Protein AF-A0A818QET3-F1 (afdb_monomer_lite)

Structure (mmCIF, N/CA/C/O backbone):
data_AF-A0A818QET3-F1
#
_entry.id   AF-A0A818QET3-F1
#
loop_
_atom_site.group_PDB
_atom_site.id
_atom_site.type_symbol
_atom_site.label_atom_id
_atom_site.label_alt_id
_atom_site.label_comp_id
_atom_site.label_asym_id
_atom_site.label_entity_id
_atom_site.label_seq_id
_atom_site.pdbx_PDB_ins_code
_atom_site.Cartn_x
_atom_site.Cartn_y
_atom_site.Cartn_z
_atom_site.occupancy
_atom_site.B_iso_or_equiv
_atom_site.auth_seq_id
_atom_site.auth_comp_id
_atom_site.auth_asym_id
_atom_site.auth_atom_id
_atom_site.pdbx_PDB_model_num
ATOM 1 N N . LEU A 1 1 ? 8.845 -6.941 5.788 1.00 63.31 1 LEU A N 1
ATOM 2 C CA . LEU A 1 1 ? 7.573 -6.864 5.031 1.00 63.31 1 LEU A CA 1
ATOM 3 C C . LEU A 1 1 ? 7.586 -7.788 3.813 1.00 63.31 1 LEU A C 1
ATOM 5 O O . LEU A 1 1 ? 6.820 -8.734 3.821 1.00 63.31 1 LEU A O 1
ATOM 9 N N . LYS A 1 2 ? 8.495 -7.595 2.843 1.00 68.19 2 LYS A N 1
ATOM 10 C CA . LYS A 1 2 ? 8.626 -8.420 1.622 1.00 68.19 2 LYS A CA 1
ATOM 11 C C . LYS A 1 2 ? 8.492 -9.937 1.846 1.00 68.19 2 LYS A C 1
ATOM 13 O O . LYS A 1 2 ? 7.586 -10.542 1.293 1.00 68.19 2 LYS A O 1
ATOM 18 N N . ALA A 1 3 ? 9.342 -10.521 2.695 1.00 73.62 3 ALA A N 1
ATOM 19 C CA . ALA A 1 3 ? 9.325 -11.963 2.973 1.00 73.62 3 ALA A CA 1
ATOM 20 C C . ALA A 1 3 ? 7.967 -12.448 3.509 1.00 73.62 3 ALA A C 1
ATOM 22 O O . ALA A 1 3 ? 7.443 -13.450 3.048 1.00 73.62 3 ALA A O 1
ATOM 23 N N . LYS A 1 4 ? 7.358 -11.672 4.411 1.00 73.44 4 LYS A N 1
ATOM 24 C CA . LYS A 1 4 ? 6.066 -11.997 5.019 1.00 73.44 4 LYS A CA 1
ATOM 25 C C . LYS A 1 4 ? 4.918 -11.931 4.010 1.00 73.44 4 LYS A C 1
ATOM 27 O O . LYS A 1 4 ? 4.001 -12.731 4.069 1.00 73.44 4 LYS A O 1
ATOM 32 N N . VAL A 1 5 ? 4.973 -10.994 3.067 1.00 73.69 5 VAL A N 1
ATOM 33 C CA . VAL A 1 5 ? 3.956 -10.847 2.014 1.00 73.69 5 VAL A CA 1
ATOM 34 C C . VAL A 1 5 ? 4.007 -12.035 1.041 1.00 73.69 5 VAL A C 1
ATOM 36 O O . VAL A 1 5 ? 2.963 -12.588 0.711 1.00 73.69 5 VAL A O 1
ATOM 39 N N . ILE A 1 6 ? 5.209 -12.489 0.671 1.00 77.19 6 ILE A N 1
ATOM 40 C CA . ILE A 1 6 ? 5.411 -13.685 -0.168 1.00 77.19 6 ILE A CA 1
ATOM 41 C C . ILE A 1 6 ? 4.989 -14.963 0.572 1.00 77.19 6 ILE A C 1
ATOM 43 O O . ILE A 1 6 ? 4.293 -15.796 0.006 1.00 77.19 6 ILE A O 1
ATOM 47 N N . GLU A 1 7 ? 5.353 -15.098 1.850 1.00 81.31 7 GLU A N 1
ATOM 48 C CA . GLU A 1 7 ? 4.953 -16.228 2.705 1.00 81.31 7 GLU A CA 1
ATOM 49 C C . GLU A 1 7 ? 3.424 -16.357 2.828 1.00 81.31 7 GLU A C 1
ATOM 51 O O . GLU A 1 7 ? 2.898 -17.462 2.901 1.00 81.31 7 GLU A O 1
ATOM 56 N N . ASN A 1 8 ? 2.698 -15.236 2.775 1.00 76.56 8 ASN A N 1
ATOM 57 C CA . ASN A 1 8 ? 1.232 -15.210 2.764 1.00 76.56 8 ASN A CA 1
ATOM 58 C C . ASN A 1 8 ? 0.627 -15.394 1.352 1.00 76.56 8 ASN A C 1
ATOM 60 O O . ASN A 1 8 ? -0.566 -15.174 1.161 1.00 76.56 8 ASN A O 1
ATOM 64 N N . GLY A 1 9 ? 1.431 -15.794 0.359 1.00 79.81 9 GLY A N 1
ATOM 65 C CA . GLY A 1 9 ? 0.973 -16.177 -0.980 1.00 79.81 9 GLY A CA 1
ATOM 66 C C . GLY A 1 9 ? 0.872 -15.037 -1.997 1.00 79.81 9 GLY A C 1
ATOM 67 O O . GLY A 1 9 ? 0.312 -15.231 -3.074 1.00 79.81 9 GLY A O 1
ATOM 68 N N . PHE A 1 10 ? 1.396 -13.846 -1.697 1.00 75.81 10 PHE A N 1
ATOM 69 C CA . PHE A 1 10 ? 1.368 -12.736 -2.649 1.00 75.81 10 PHE A CA 1
ATOM 70 C C . PHE A 1 10 ? 2.413 -12.920 -3.758 1.00 75.81 10 PHE A C 1
ATOM 72 O O . PHE A 1 10 ? 3.614 -12.997 -3.489 1.00 75.81 10 PHE A O 1
ATOM 79 N N . ILE A 1 11 ? 1.957 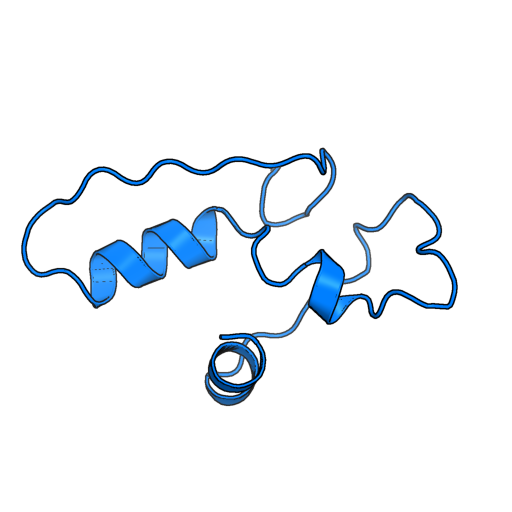-12.916 -5.011 1.00 79.25 11 ILE A N 1
ATOM 80 C CA . ILE A 1 11 ? 2.804 -13.028 -6.203 1.00 79.25 11 ILE A CA 1
ATOM 81 C C . ILE A 1 11 ? 2.918 -11.653 -6.859 1.00 79.25 11 ILE A C 1
ATOM 83 O O . ILE A 1 11 ? 1.920 -11.006 -7.177 1.00 79.25 11 ILE A O 1
ATOM 87 N N . PHE A 1 12 ? 4.151 -11.196 -7.066 1.00 76.00 12 PHE A N 1
ATOM 88 C CA . PHE A 1 12 ? 4.414 -9.929 -7.736 1.00 76.00 12 PHE A CA 1
ATOM 89 C C . PHE A 1 12 ? 4.240 -10.069 -9.253 1.00 76.00 12 PHE A C 1
ATOM 91 O O . PHE A 1 12 ? 4.952 -10.839 -9.891 1.00 76.00 12 PHE A O 1
ATOM 98 N N . ASP A 1 13 ? 3.335 -9.280 -9.834 1.00 75.50 13 ASP A N 1
ATOM 99 C CA . ASP A 1 13 ? 3.160 -9.189 -11.285 1.00 75.50 13 ASP A CA 1
ATOM 100 C C . ASP A 1 13 ? 4.122 -8.152 -11.885 1.00 75.50 13 ASP A C 1
ATOM 102 O O . ASP A 1 13 ? 4.030 -6.950 -11.611 1.00 75.50 13 ASP A O 1
ATOM 106 N N . SER A 1 14 ? 5.062 -8.629 -12.700 1.00 72.75 14 SER A N 1
ATOM 107 C CA . SER A 1 14 ? 6.069 -7.813 -13.378 1.00 72.75 14 SER A CA 1
ATOM 108 C C . SER A 1 14 ? 5.624 -7.277 -14.739 1.00 72.75 14 SER A C 1
ATOM 110 O O . SER A 1 14 ? 6.314 -6.422 -15.294 1.00 72.75 14 SER A O 1
ATOM 112 N N . SER A 1 15 ? 4.477 -7.716 -15.270 1.00 73.19 15 SER A N 1
ATOM 113 C CA . SER A 1 15 ? 4.002 -7.339 -16.612 1.00 73.19 15 SER A CA 1
ATOM 114 C C . SER A 1 15 ? 3.744 -5.834 -16.774 1.00 73.19 15 SER A C 1
ATOM 116 O O . SER A 1 15 ? 3.827 -5.293 -17.873 1.00 73.19 15 SER A O 1
ATOM 118 N N . TRP A 1 16 ? 3.509 -5.132 -15.663 1.00 64.75 16 TRP A N 1
ATOM 119 C CA . TRP A 1 16 ? 3.226 -3.693 -15.620 1.00 64.75 16 TRP A CA 1
ATOM 120 C C . TRP A 1 16 ? 4.476 -2.812 -15.514 1.00 64.75 16 TRP A C 1
ATOM 122 O O . TRP A 1 16 ? 4.372 -1.584 -15.445 1.00 64.75 16 TRP A O 1
ATOM 132 N N . ILE A 1 17 ? 5.665 -3.416 -15.473 1.00 68.12 17 ILE A N 1
ATOM 133 C CA . ILE A 1 17 ? 6.934 -2.701 -15.345 1.00 68.12 17 ILE A CA 1
ATOM 134 C C . ILE A 1 17 ? 7.363 -2.228 -16.734 1.00 68.12 17 ILE A C 1
ATOM 136 O O . ILE A 1 17 ? 8.043 -2.925 -17.476 1.00 68.12 17 ILE A O 1
ATOM 140 N N . THR A 1 18 ? 6.958 -1.010 -17.090 1.00 61.50 18 THR A N 1
ATOM 141 C CA . THR A 1 18 ? 7.250 -0.414 -18.405 1.00 61.50 18 THR A CA 1
ATOM 142 C C . THR A 1 18 ? 8.636 0.224 -18.504 1.00 61.50 18 THR A C 1
ATOM 144 O O . THR A 1 18 ? 9.098 0.526 -19.602 1.00 61.50 18 THR A O 1
ATOM 147 N N . ARG A 1 19 ? 9.319 0.445 -17.373 1.00 62.84 19 ARG A N 1
ATOM 148 C CA . ARG A 1 19 ? 10.680 0.997 -17.327 1.00 62.84 19 ARG A CA 1
ATOM 149 C C . ARG A 1 19 ? 11.656 -0.103 -16.940 1.00 62.84 19 ARG A C 1
ATOM 151 O O . ARG A 1 19 ? 11.467 -0.706 -15.886 1.00 62.84 19 ARG A O 1
ATOM 158 N N . SER A 1 20 ? 12.720 -0.293 -17.726 1.00 62.06 2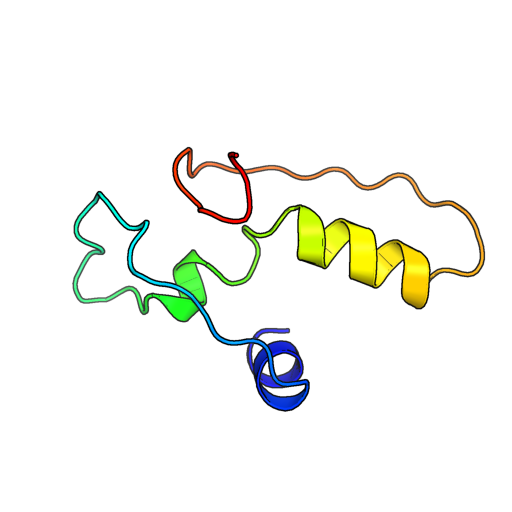0 SER A N 1
ATOM 159 C CA . SER A 1 20 ? 13.836 -1.161 -17.335 1.00 62.06 20 SER A CA 1
ATOM 160 C C . SER A 1 20 ? 14.300 -0.777 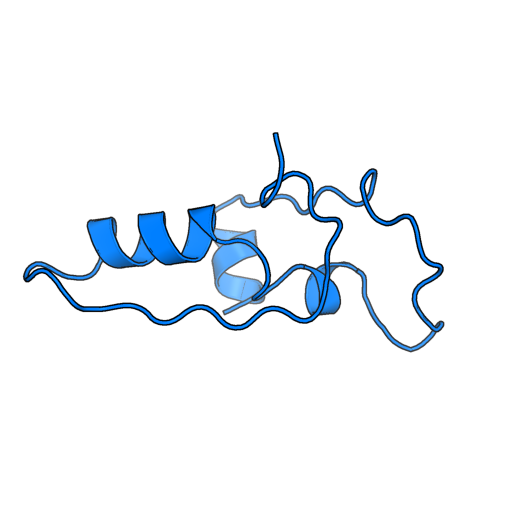-15.937 1.00 62.06 20 SER A C 1
ATOM 162 O O . SER A 1 20 ? 14.729 0.356 -15.693 1.00 62.06 20 SER A O 1
ATOM 164 N N . LEU A 1 21 ? 14.148 -1.707 -15.000 1.00 66.56 21 LEU A N 1
ATOM 165 C CA . LEU A 1 21 ? 14.754 -1.569 -13.690 1.00 66.56 21 LEU A CA 1
ATOM 166 C C . LEU A 1 21 ? 16.265 -1.605 -13.907 1.00 66.56 21 LEU A C 1
ATOM 168 O O . LEU A 1 21 ? 16.753 -2.437 -14.669 1.00 66.56 21 LEU A O 1
ATOM 172 N N . ASN A 1 22 ? 17.005 -0.697 -13.269 1.00 63.88 22 ASN A N 1
ATOM 173 C CA . ASN A 1 22 ? 18.460 -0.831 -13.225 1.00 63.88 22 ASN A CA 1
ATOM 174 C C . ASN A 1 22 ? 18.798 -2.241 -12.726 1.00 63.88 22 ASN A C 1
ATOM 176 O O . ASN A 1 22 ? 18.121 -2.729 -11.821 1.00 63.88 22 ASN A O 1
ATOM 180 N N . GLU A 1 23 ? 19.857 -2.845 -13.261 1.00 61.72 23 GLU A N 1
ATOM 181 C CA . GLU A 1 23 ? 20.283 -4.227 -12.970 1.00 61.72 23 GLU A CA 1
ATOM 182 C C . GLU A 1 23 ? 20.374 -4.529 -11.461 1.00 61.72 23 GLU A C 1
ATOM 184 O O . GLU A 1 23 ? 20.120 -5.644 -11.015 1.00 61.72 23 GLU A O 1
ATOM 189 N N . ASN A 1 24 ? 20.616 -3.499 -10.647 1.00 63.47 24 ASN A N 1
ATOM 190 C CA . ASN A 1 24 ? 20.738 -3.596 -9.192 1.00 63.47 24 ASN A CA 1
ATOM 191 C C . ASN A 1 24 ? 19.396 -3.597 -8.428 1.00 63.47 24 ASN A C 1
ATOM 193 O O . ASN A 1 24 ? 19.395 -3.677 -7.199 1.00 63.47 24 ASN A O 1
ATOM 197 N N . LYS A 1 25 ? 18.246 -3.445 -9.098 1.00 65.62 25 LYS A N 1
ATOM 198 C CA . LYS A 1 25 ? 16.923 -3.386 -8.454 1.00 65.62 25 LYS A CA 1
ATOM 199 C C . LYS A 1 25 ? 16.086 -4.612 -8.798 1.00 65.62 25 LYS A C 1
ATOM 201 O O . LYS A 1 25 ? 15.528 -4.713 -9.885 1.00 65.62 25 LYS A O 1
ATOM 206 N N . ALA A 1 26 ? 15.908 -5.491 -7.813 1.00 74.00 26 ALA A N 1
ATOM 207 C CA . ALA A 1 26 ? 14.954 -6.589 -7.910 1.00 74.00 26 ALA A CA 1
ATOM 208 C C . ALA A 1 26 ? 13.518 -6.055 -8.050 1.00 74.00 26 ALA A C 1
ATOM 210 O O . ALA A 1 26 ? 13.103 -5.171 -7.295 1.00 74.00 26 ALA A O 1
ATOM 211 N N . ILE A 1 27 ? 12.748 -6.643 -8.969 1.00 72.31 27 ILE A N 1
ATOM 212 C CA . ILE A 1 27 ? 11.332 -6.329 -9.225 1.00 72.31 27 ILE A CA 1
ATOM 213 C C . ILE A 1 27 ? 10.525 -6.284 -7.928 1.00 72.31 27 ILE A C 1
ATOM 215 O O . ILE A 1 27 ? 9.818 -5.318 -7.651 1.00 72.31 27 ILE A O 1
ATOM 219 N N . GLU A 1 28 ? 10.694 -7.293 -7.083 1.00 72.06 28 GLU A N 1
ATOM 220 C CA . GLU A 1 28 ? 9.987 -7.388 -5.811 1.00 72.06 28 GLU A CA 1
ATOM 221 C C . GLU A 1 28 ? 10.320 -6.224 -4.872 1.00 72.06 28 GLU A C 1
ATOM 223 O O . GLU A 1 28 ? 9.455 -5.774 -4.137 1.00 72.06 28 GLU A O 1
ATOM 228 N N . SER A 1 29 ? 11.554 -5.708 -4.892 1.00 72.94 29 SER A N 1
ATOM 229 C CA . SER A 1 29 ? 11.942 -4.553 -4.071 1.00 72.94 29 SER A CA 1
ATOM 230 C C . SER A 1 29 ? 11.336 -3.247 -4.585 1.00 72.94 29 SER A C 1
ATOM 232 O O . SER A 1 29 ? 11.159 -2.313 -3.812 1.00 72.94 29 SER A O 1
ATOM 234 N N . VAL A 1 30 ? 11.013 -3.177 -5.878 1.00 71.75 30 VAL A N 1
ATOM 235 C CA . VAL A 1 30 ? 10.355 -2.021 -6.504 1.00 71.75 30 VAL A CA 1
ATOM 236 C C . VAL A 1 30 ? 8.837 -2.106 -6.379 1.00 71.75 30 VAL A C 1
ATOM 238 O O . VAL A 1 30 ? 8.174 -1.080 -6.369 1.00 71.75 30 VAL A O 1
ATOM 241 N N . LEU A 1 31 ? 8.261 -3.302 -6.272 1.00 71.44 31 LEU A N 1
ATOM 242 C CA . LEU A 1 31 ? 6.816 -3.481 -6.122 1.00 71.44 31 LEU A CA 1
ATOM 243 C C . LEU A 1 31 ? 6.379 -3.579 -4.650 1.00 71.44 31 LEU A C 1
ATOM 245 O O . LEU A 1 31 ? 5.286 -3.131 -4.290 1.00 71.44 31 LEU A O 1
ATOM 249 N N . CYS A 1 32 ? 7.227 -4.121 -3.774 1.00 70.50 32 CYS A N 1
ATOM 250 C CA . CYS A 1 32 ? 6.976 -4.188 -2.338 1.00 70.50 32 CYS A CA 1
ATOM 251 C C . CYS A 1 32 ? 7.020 -2.775 -1.738 1.00 70.50 32 CYS A C 1
ATOM 253 O O . CYS A 1 32 ? 8.071 -2.146 -1.684 1.00 70.50 32 CYS A O 1
ATOM 255 N N . GLY A 1 33 ? 5.870 -2.281 -1.273 1.00 65.81 33 GLY A N 1
ATOM 256 C CA . GLY A 1 33 ? 5.691 -0.903 -0.790 1.00 65.81 33 GLY A CA 1
ATOM 257 C C . GLY A 1 33 ? 4.922 0.003 -1.757 1.00 65.81 33 GLY A C 1
ATOM 258 O O . GLY A 1 33 ? 4.547 1.109 -1.387 1.00 65.81 33 GLY A O 1
ATOM 259 N N . HIS A 1 34 ? 4.624 -0.478 -2.968 1.00 70.12 34 HIS A N 1
ATOM 260 C CA . HIS A 1 34 ? 3.894 0.287 -3.977 1.00 70.12 34 HIS A CA 1
ATOM 261 C C . HIS A 1 34 ? 2.443 -0.151 -4.179 1.00 70.12 34 HIS A C 1
ATOM 263 O O . HIS A 1 34 ? 1.718 0.555 -4.865 1.00 70.12 34 HIS A O 1
ATOM 269 N N . SER A 1 35 ? 1.973 -1.256 -3.599 1.00 71.75 35 SER A N 1
ATOM 270 C CA . SER A 1 35 ? 0.563 -1.661 -3.711 1.00 71.75 35 SER A CA 1
ATOM 271 C C . SER A 1 35 ? -0.303 -0.910 -2.690 1.00 71.75 35 SER A C 1
ATOM 273 O O . SER A 1 35 ? -0.199 -1.148 -1.490 1.00 71.75 35 SER A O 1
ATOM 275 N N . GLU A 1 36 ? -1.152 0.009 -3.173 1.00 73.50 36 GLU A N 1
ATOM 276 C CA . GLU A 1 36 ? -2.137 0.739 -2.341 1.00 73.50 36 GLU A CA 1
ATOM 277 C C . GLU A 1 36 ? -3.123 -0.250 -1.723 1.00 73.50 36 GLU A C 1
ATOM 279 O O . GLU A 1 36 ? -3.416 -0.178 -0.534 1.00 73.50 36 GLU A O 1
ATOM 284 N N . LEU A 1 37 ? -3.562 -1.217 -2.531 1.00 73.94 37 LEU A N 1
ATOM 285 C CA . LEU A 1 37 ? -4.496 -2.259 -2.132 1.00 73.94 37 LEU A CA 1
ATOM 286 C C . LEU A 1 37 ? -3.954 -3.103 -0.979 1.00 73.94 37 LEU A C 1
ATOM 288 O O . LEU A 1 37 ? -4.689 -3.357 -0.032 1.00 73.94 37 LEU A O 1
ATOM 292 N N . LEU A 1 38 ? -2.671 -3.486 -1.011 1.00 76.06 38 LEU A N 1
ATOM 293 C CA . LEU A 1 38 ? -2.068 -4.223 0.103 1.00 76.06 38 LEU A CA 1
ATOM 294 C C . LEU A 1 38 ? -2.021 -3.390 1.381 1.00 76.06 38 LEU A C 1
ATOM 296 O O . LEU A 1 38 ? -2.304 -3.913 2.451 1.00 76.06 38 LEU A O 1
ATOM 300 N N . VAL A 1 39 ? -1.665 -2.108 1.280 1.00 77.94 39 VAL A N 1
ATOM 301 C CA . VAL A 1 39 ? -1.591 -1.223 2.448 1.00 77.94 39 VAL A CA 1
ATOM 302 C C . VAL A 1 3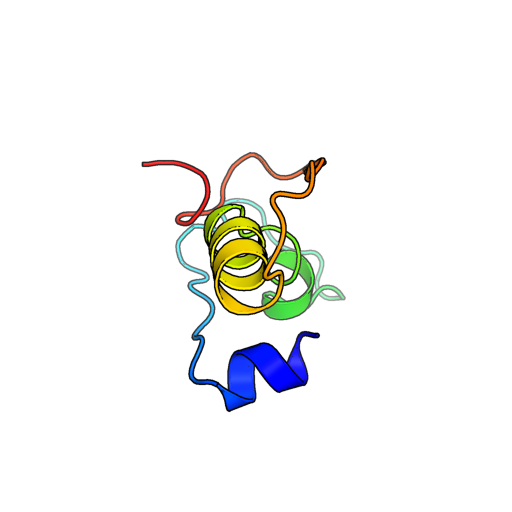9 ? -2.975 -1.035 3.075 1.00 77.94 39 VAL A C 1
ATOM 304 O O . VAL A 1 39 ? -3.111 -1.147 4.292 1.00 77.94 39 VAL A O 1
ATOM 307 N N . ILE A 1 40 ? -4.002 -0.814 2.253 1.00 76.94 40 ILE A N 1
ATOM 308 C CA . ILE A 1 40 ? -5.390 -0.667 2.706 1.00 76.94 40 ILE A CA 1
ATOM 309 C C . ILE A 1 40 ? -5.899 -1.979 3.314 1.00 76.94 40 ILE A C 1
ATOM 311 O O . ILE A 1 40 ? -6.395 -1.972 4.436 1.00 76.94 40 ILE A O 1
ATOM 315 N N . ALA A 1 41 ? -5.739 -3.108 2.618 1.00 79.31 41 ALA A N 1
ATOM 316 C CA . ALA A 1 41 ? -6.193 -4.409 3.105 1.00 79.31 41 ALA A CA 1
ATOM 317 C C . ALA A 1 41 ? -5.521 -4.789 4.430 1.00 79.31 41 ALA A C 1
ATOM 319 O O . ALA A 1 41 ? -6.191 -5.232 5.358 1.00 79.31 41 ALA A O 1
ATOM 320 N N . LEU A 1 42 ? -4.208 -4.570 4.549 1.00 78.44 42 LEU A N 1
ATOM 321 C CA . LEU A 1 42 ? -3.477 -4.858 5.778 1.00 78.44 42 LEU A CA 1
ATOM 322 C C . LEU A 1 42 ? -3.970 -3.997 6.940 1.00 78.44 42 LEU A C 1
ATOM 324 O O . LEU A 1 42 ? -4.141 -4.510 8.040 1.00 78.44 42 LEU A O 1
ATOM 328 N N . ASN A 1 43 ? -4.216 -2.709 6.699 1.00 79.38 43 ASN A N 1
ATOM 329 C CA . ASN A 1 43 ? -4.739 -1.815 7.722 1.00 79.38 43 ASN A CA 1
ATOM 330 C C . ASN A 1 43 ? -6.142 -2.234 8.178 1.00 79.38 43 ASN A C 1
ATOM 332 O O . ASN A 1 43 ? -6.372 -2.313 9.376 1.00 79.38 43 ASN A O 1
ATOM 336 N N . LEU A 1 44 ? -7.030 -2.596 7.246 1.00 80.31 44 LEU A N 1
ATOM 337 C CA . LEU A 1 44 ? -8.374 -3.090 7.568 1.00 80.31 44 LEU A CA 1
ATOM 338 C C . LEU A 1 44 ? -8.361 -4.401 8.365 1.00 80.31 44 LEU A C 1
ATOM 340 O O . LEU A 1 44 ? -9.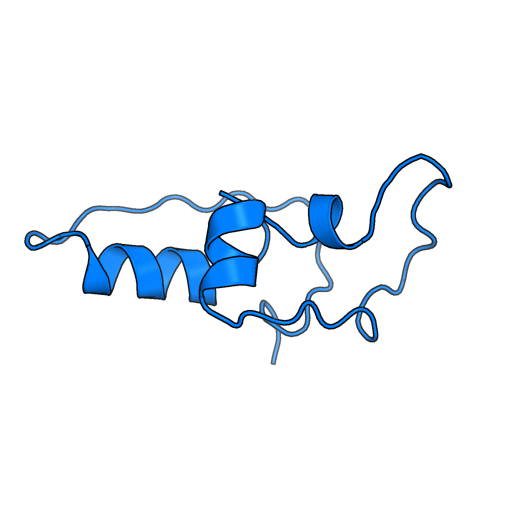236 -4.617 9.196 1.00 80.31 44 LEU A O 1
ATOM 344 N N . ILE A 1 45 ? 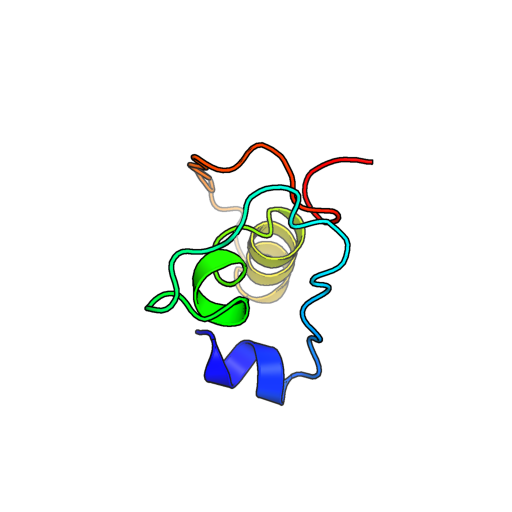-7.398 -5.289 8.100 1.00 83.31 45 ILE A N 1
ATOM 345 C CA . ILE A 1 45 ? -7.293 -6.584 8.787 1.00 83.31 45 ILE A CA 1
ATOM 346 C C . ILE A 1 45 ? -6.624 -6.440 10.160 1.00 83.31 45 ILE A C 1
ATOM 348 O O . ILE A 1 45 ? -7.003 -7.135 11.099 1.00 83.31 45 ILE A O 1
ATOM 352 N N . GLN A 1 46 ? -5.594 -5.598 10.276 1.00 79.81 46 GLN A N 1
ATOM 353 C CA . GLN A 1 46 ? -4.748 -5.540 11.473 1.00 79.81 46 GLN A CA 1
ATOM 354 C C . GLN A 1 46 ? -5.178 -4.488 12.492 1.00 79.81 46 GLN A C 1
ATOM 356 O O . GLN A 1 46 ? -4.886 -4.660 13.673 1.00 79.81 46 GLN A O 1
ATOM 361 N N . GLU A 1 47 ? -5.831 -3.408 12.065 1.00 80.50 47 GLU A N 1
ATOM 362 C CA . GLU A 1 47 ? -6.177 -2.306 12.959 1.00 80.50 47 GLU A CA 1
ATOM 363 C C . GLU A 1 47 ? -7.660 -2.387 13.355 1.00 80.50 47 GLU A C 1
ATOM 365 O O . GLU A 1 47 ? -8.537 -2.192 12.513 1.00 80.50 47 GLU A O 1
ATOM 370 N N . PRO A 1 48 ? -7.979 -2.631 14.640 1.00 77.25 48 PRO A N 1
ATOM 371 C CA . PRO A 1 48 ? -9.364 -2.665 15.111 1.00 77.25 48 PRO A CA 1
ATOM 372 C C . PRO A 1 48 ? -10.006 -1.269 15.173 1.00 77.25 48 PRO A C 1
ATOM 374 O O . PRO A 1 48 ? -11.220 -1.155 15.329 1.00 77.25 48 PRO A O 1
ATOM 377 N N . VAL A 1 49 ? -9.203 -0.202 15.068 1.00 82.12 49 VAL A N 1
ATOM 378 C CA . VAL A 1 49 ? -9.649 1.196 15.082 1.00 82.12 49 VAL A CA 1
ATOM 379 C C . VAL A 1 49 ? -9.246 1.863 13.765 1.00 82.12 49 VAL A C 1
ATOM 381 O O . VAL A 1 49 ? -8.090 1.729 13.358 1.00 82.12 49 VAL A O 1
ATOM 384 N N . PRO A 1 50 ? -10.147 2.622 13.109 1.00 74.81 50 PRO A N 1
ATOM 385 C CA . PRO A 1 50 ? -9.821 3.325 11.876 1.00 74.81 50 PRO A CA 1
ATOM 386 C C . PRO A 1 50 ? -8.616 4.251 12.062 1.00 74.81 50 PRO A C 1
ATOM 388 O O . PRO A 1 50 ? -8.630 5.151 12.904 1.00 74.81 50 PRO A O 1
ATOM 391 N N . LYS A 1 51 ? -7.575 4.042 11.254 1.00 81.25 51 LYS A N 1
ATOM 392 C CA . LYS A 1 51 ? -6.347 4.837 11.281 1.00 81.25 51 LYS A CA 1
ATOM 393 C C . LYS A 1 51 ? -6.132 5.495 9.929 1.00 81.25 51 LYS A C 1
ATOM 395 O O . LYS A 1 51 ? -6.245 4.852 8.889 1.00 81.25 51 LYS A O 1
ATOM 400 N N . PHE A 1 52 ? -5.785 6.778 9.941 1.00 81.62 52 PHE A N 1
ATOM 401 C CA . PHE A 1 52 ? -5.387 7.465 8.718 1.00 81.62 52 PHE A CA 1
ATOM 402 C C . PHE A 1 52 ? -4.098 6.853 8.171 1.00 81.62 52 PHE A C 1
ATOM 404 O O . PHE A 1 52 ? -3.107 6.716 8.892 1.00 81.62 52 PHE A O 1
ATOM 411 N N . ILE A 1 53 ? -4.112 6.514 6.884 1.00 76.62 53 ILE A N 1
ATOM 412 C CA . ILE A 1 53 ? -2.946 6.004 6.169 1.00 76.62 53 ILE A CA 1
ATOM 413 C C . ILE A 1 53 ? -2.579 7.007 5.084 1.00 76.62 53 ILE A C 1
ATOM 415 O O . ILE A 1 53 ? -3.410 7.356 4.248 1.00 76.62 53 ILE A O 1
ATOM 419 N N . GLN A 1 54 ? -1.325 7.451 5.076 1.00 76.94 54 GLN A N 1
ATOM 420 C CA . GLN A 1 54 ? -0.779 8.263 3.997 1.00 76.94 54 GLN A CA 1
ATOM 421 C C . GLN A 1 54 ? 0.117 7.392 3.124 1.00 76.94 54 GLN A C 1
ATOM 423 O O . GLN A 1 54 ? 1.072 6.783 3.605 1.00 76.94 54 GLN A O 1
ATOM 428 N N . ILE A 1 55 ? -0.189 7.347 1.830 1.00 72.19 55 ILE A N 1
ATOM 429 C CA . ILE A 1 55 ? 0.551 6.544 0.862 1.00 72.19 55 ILE A CA 1
ATOM 430 C C . ILE A 1 55 ? 1.258 7.493 -0.105 1.00 72.19 55 ILE A C 1
ATOM 432 O O . ILE A 1 55 ? 0.613 8.256 -0.818 1.00 72.19 55 ILE A O 1
ATOM 436 N N . VAL A 1 56 ? 2.592 7.456 -0.126 1.00 68.94 56 VAL A N 1
ATOM 437 C CA . VAL A 1 56 ? 3.422 8.267 -1.030 1.00 68.94 56 VAL A CA 1
ATOM 438 C C . VAL A 1 56 ? 4.057 7.349 -2.064 1.00 68.94 56 VAL A C 1
ATOM 440 O O . VAL A 1 56 ? 4.729 6.382 -1.706 1.00 68.94 56 VAL A O 1
ATOM 443 N N . LYS A 1 57 ? 3.855 7.637 -3.355 1.00 66.19 57 LYS A N 1
ATOM 444 C CA . LYS A 1 57 ? 4.363 6.805 -4.453 1.00 66.19 57 LYS A CA 1
ATOM 445 C C . LYS A 1 57 ? 5.015 7.641 -5.541 1.00 66.19 57 LYS A C 1
ATOM 447 O O . LYS A 1 57 ? 4.423 8.585 -6.047 1.00 66.19 57 LYS A O 1
ATOM 452 N N . ASN A 1 58 ? 6.198 7.201 -5.965 1.00 57.41 58 ASN A N 1
ATOM 453 C CA . ASN A 1 58 ? 6.947 7.788 -7.083 1.00 57.41 58 ASN A CA 1
ATOM 454 C C . ASN A 1 58 ? 6.845 6.967 -8.384 1.00 57.41 58 ASN A C 1
ATOM 456 O O . ASN A 1 58 ? 7.447 7.328 -9.392 1.00 57.41 58 ASN A O 1
ATOM 460 N N . LEU A 1 59 ? 6.090 5.861 -8.380 1.00 58.81 59 LEU A N 1
ATOM 461 C CA . LEU A 1 59 ? 5.867 4.995 -9.542 1.00 58.81 59 LEU A CA 1
ATOM 462 C C . LEU A 1 59 ? 4.418 5.123 -10.024 1.00 58.81 59 LEU A C 1
ATOM 464 O O . LEU A 1 59 ? 3.488 4.898 -9.257 1.00 58.81 59 LEU A O 1
ATOM 468 N N . ARG A 1 60 ? 4.238 5.483 -11.304 1.00 59.50 60 ARG A N 1
ATOM 469 C CA . ARG A 1 60 ? 2.922 5.707 -11.940 1.00 59.50 60 ARG A CA 1
ATOM 470 C C . ARG A 1 60 ? 2.297 4.454 -12.568 1.00 59.50 60 ARG A C 1
ATOM 472 O O . ARG A 1 60 ? 1.178 4.535 -13.064 1.00 59.50 60 ARG A O 1
ATOM 479 N N . VAL A 1 61 ? 3.011 3.329 -12.594 1.00 55.31 61 VAL A N 1
ATOM 480 C CA . VAL A 1 61 ? 2.623 2.141 -13.370 1.00 55.31 61 VAL A CA 1
ATOM 481 C C . VAL A 1 61 ? 2.805 0.904 -12.494 1.00 55.31 61 VAL A C 1
ATOM 483 O O . VAL A 1 61 ? 3.887 0.342 -12.388 1.00 55.31 61 VAL A O 1
ATOM 486 N N . CYS A 1 62 ? 1.754 0.556 -11.763 1.00 62.19 62 CYS A N 1
ATOM 487 C CA . CYS A 1 62 ? 1.633 -0.693 -11.023 1.00 62.19 62 CYS A CA 1
ATOM 488 C C . CYS A 1 62 ? 0.203 -1.185 -11.276 1.00 62.19 62 CYS A C 1
ATOM 490 O O . CYS A 1 62 ? -0.735 -0.409 -11.084 1.00 62.19 62 CYS A O 1
ATOM 492 N N . GLY A 1 63 ? 0.022 -2.434 -11.722 1.00 61.16 63 GLY A N 1
ATOM 493 C CA . GLY A 1 63 ? -1.310 -3.001 -12.008 1.00 61.16 63 GLY A CA 1
ATOM 494 C C . GLY A 1 63 ? -2.221 -3.090 -10.777 1.00 61.16 63 GLY A C 1
ATOM 495 O O . GLY A 1 63 ? -3.434 -3.180 -10.889 1.00 61.16 63 GLY A O 1
ATOM 496 N N . HIS A 1 64 ? -1.640 -2.981 -9.578 1.00 64.56 64 HIS A N 1
ATOM 497 C CA . HIS A 1 64 ? -2.366 -2.863 -8.311 1.00 64.56 64 HIS A CA 1
ATOM 498 C C . HIS A 1 64 ? -2.740 -1.411 -7.937 1.00 64.56 64 HIS A C 1
ATOM 500 O O . HIS A 1 64 ? -3.336 -1.193 -6.887 1.00 64.56 64 HIS A O 1
ATOM 506 N N . CYS A 1 65 ? -2.337 -0.417 -8.736 1.00 60.28 65 CYS A N 1
ATOM 507 C CA . CYS A 1 65 ? -2.490 1.018 -8.462 1.00 60.28 65 CYS A CA 1
ATOM 508 C C . CYS A 1 65 ? -3.391 1.718 -9.491 1.00 60.28 65 CYS A C 1
ATOM 510 O O . CYS A 1 65 ? -4.047 2.701 -9.168 1.00 60.28 65 CYS A O 1
ATOM 512 N N . ARG A 1 66 ? -3.410 1.238 -10.741 1.00 56.88 66 ARG A N 1
ATOM 513 C CA . ARG A 1 66 ? -4.351 1.673 -11.779 1.00 56.88 66 ARG A CA 1
ATOM 514 C C . ARG A 1 66 ? -5.170 0.479 -12.249 1.00 56.88 66 ARG A C 1
ATOM 516 O O . ARG A 1 66 ? -4.587 -0.556 -12.556 1.00 56.88 66 ARG A O 1
ATOM 523 N N . LYS A 1 67 ? -6.484 0.665 -12.337 1.00 53.53 67 LYS A N 1
ATOM 524 C CA . LYS A 1 67 ? -7.326 -0.067 -13.284 1.00 53.53 67 LYS A CA 1
ATOM 525 C C . LYS A 1 67 ? -7.416 0.740 -14.573 1.00 53.53 67 LYS A C 1
ATOM 527 O O . LYS A 1 67 ? -7.360 1.988 -14.465 1.00 53.53 67 LYS A O 1
#

pLDDT: mean 71.04, std 7.55, range [53.53, 83.31]

Radius of gyration: 12.98 Å; chains: 1; bounding box: 31×24×34 Å

Foldseek 3Di:
DLVVCVVVPDDADPPQVPDDDDPPDDSSNLCVLVQPPVVVVCCVVPPPDDDDDDRDDPDPTGPNPDD

Secondary structure (DSSP, 8-state):
-HHHHHHTT-----TT--S---TT--HHHHHTTT-HHHHHHHHHHH-SS----------S--TTT--

Sequence (67 aa):
LKAKVIENGFIFDSSWITRSLNENKAIESVLCGHSELLVIALNLIQEPVPKFIQIVKNLRVCGHCRK